Protein AF-A0A1T3NTZ5-F1 (afdb_monomer)

Structure (mmCIF, N/CA/C/O backbone):
data_AF-A0A1T3NTZ5-F1
#
_entry.id   AF-A0A1T3NTZ5-F1
#
loop_
_atom_site.group_PDB
_atom_site.id
_atom_site.type_symbol
_atom_site.label_atom_id
_atom_site.label_alt_id
_atom_site.label_comp_id
_atom_site.label_asym_id
_atom_site.label_entity_id
_atom_site.label_seq_id
_atom_site.pdbx_PDB_ins_code
_atom_site.Cartn_x
_atom_site.Cartn_y
_atom_site.Cartn_z
_atom_site.occupancy
_atom_site.B_iso_or_equiv
_atom_site.auth_seq_id
_atom_site.auth_comp_id
_atom_site.auth_asym_id
_atom_site.auth_atom_id
_atom_site.pdbx_PDB_model_num
ATOM 1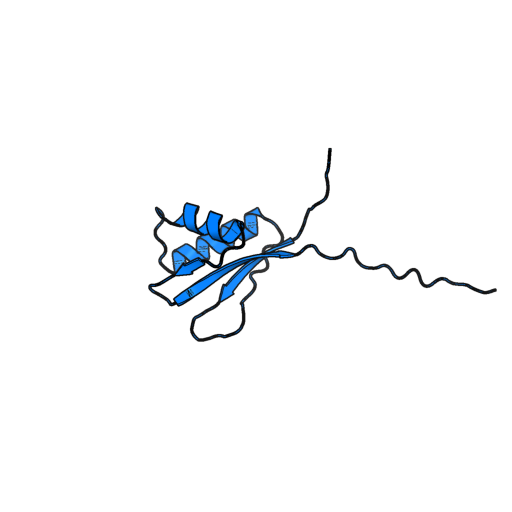 N N . MET A 1 1 ? 30.665 -6.723 -9.730 1.00 38.75 1 MET A N 1
ATOM 2 C CA . MET A 1 1 ? 29.593 -6.437 -8.752 1.00 38.75 1 MET A CA 1
ATOM 3 C C . MET A 1 1 ? 28.293 -6.392 -9.539 1.00 38.75 1 MET A C 1
ATOM 5 O O . MET A 1 1 ? 28.293 -5.768 -10.588 1.00 38.75 1 MET A O 1
ATOM 9 N N . HIS A 1 2 ? 27.271 -7.157 -9.146 1.00 38.88 2 HIS A N 1
ATOM 10 C CA . HIS A 1 2 ? 26.026 -7.298 -9.914 1.00 38.88 2 HIS A CA 1
ATOM 11 C C . HIS A 1 2 ? 25.230 -5.982 -9.899 1.00 38.88 2 HIS A C 1
ATOM 13 O O . HIS A 1 2 ? 24.479 -5.723 -8.962 1.00 38.88 2 HIS A O 1
ATOM 19 N N . GLU A 1 3 ? 25.401 -5.160 -10.930 1.00 50.91 3 GLU A N 1
ATOM 20 C CA . GLU A 1 3 ? 24.445 -4.114 -11.292 1.00 50.91 3 GLU A CA 1
ATOM 21 C C . GLU A 1 3 ? 23.425 -4.657 -12.304 1.00 50.91 3 GLU A C 1
ATOM 23 O O . GLU A 1 3 ? 23.706 -5.597 -13.044 1.00 50.91 3 GLU A O 1
ATOM 28 N N . ALA A 1 4 ? 22.251 -4.020 -12.322 1.00 47.97 4 ALA A N 1
ATOM 29 C CA . ALA A 1 4 ? 21.063 -4.285 -13.139 1.00 47.97 4 ALA A CA 1
ATOM 30 C C . ALA A 1 4 ? 20.062 -5.315 -12.588 1.00 47.97 4 ALA A C 1
ATOM 32 O O . ALA A 1 4 ? 19.782 -6.357 -13.172 1.00 47.97 4 ALA A O 1
ATOM 33 N N . ALA A 1 5 ? 19.374 -4.920 -11.518 1.00 49.12 5 ALA A N 1
ATOM 34 C CA . ALA A 1 5 ? 17.974 -5.292 -11.367 1.00 49.12 5 ALA A CA 1
ATOM 35 C C . ALA A 1 5 ? 17.140 -4.037 -11.054 1.00 49.12 5 ALA A C 1
ATOM 37 O O . ALA A 1 5 ? 16.495 -3.939 -10.011 1.00 49.12 5 ALA A O 1
ATOM 38 N N . ASN A 1 6 ? 17.152 -3.055 -11.960 1.00 55.44 6 ASN A N 1
ATOM 39 C CA . ASN A 1 6 ? 16.211 -1.930 -11.922 1.00 55.44 6 ASN A CA 1
ATOM 40 C C . ASN A 1 6 ? 14.837 -2.403 -12.422 1.00 55.44 6 ASN A C 1
ATOM 42 O O . ASN A 1 6 ? 14.405 -2.080 -13.522 1.00 55.44 6 ASN A O 1
ATOM 46 N N . GLY A 1 7 ? 14.175 -3.234 -11.615 1.00 57.09 7 GLY A N 1
ATOM 47 C CA . GLY A 1 7 ? 12.761 -3.546 -11.806 1.00 57.09 7 GLY A CA 1
ATOM 48 C C . GLY A 1 7 ? 11.912 -2.334 -11.423 1.00 57.09 7 GLY A C 1
ATOM 49 O O . GLY A 1 7 ? 12.207 -1.660 -10.435 1.00 57.09 7 GLY A O 1
ATOM 50 N N . MET A 1 8 ? 10.859 -2.068 -12.191 1.00 74.31 8 MET A N 1
ATOM 51 C CA . MET A 1 8 ? 9.845 -1.079 -11.843 1.00 74.31 8 MET A CA 1
ATOM 52 C C . MET A 1 8 ? 9.120 -1.548 -10.575 1.00 74.31 8 MET A C 1
ATOM 54 O O . MET A 1 8 ? 8.724 -2.708 -10.470 1.00 74.31 8 MET A O 1
ATOM 58 N N . HIS A 1 9 ? 8.960 -0.662 -9.594 1.00 76.19 9 HIS A N 1
ATOM 59 C CA . HIS A 1 9 ? 8.193 -0.959 -8.387 1.00 76.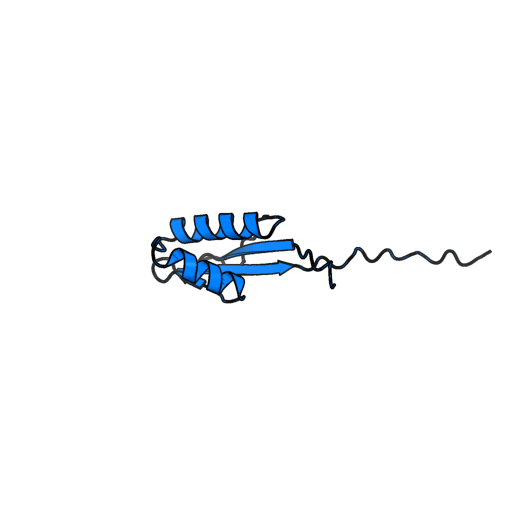19 9 HIS A CA 1
ATOM 60 C C . HIS A 1 9 ? 6.829 -0.288 -8.459 1.00 76.19 9 HIS A C 1
ATOM 62 O O . HIS A 1 9 ? 6.734 0.920 -8.696 1.00 76.19 9 HIS A O 1
ATOM 68 N N . GLU A 1 10 ? 5.790 -1.079 -8.223 1.00 79.38 10 GLU A N 1
ATOM 69 C CA . GLU A 1 10 ? 4.402 -0.646 -8.275 1.00 79.38 10 GLU A CA 1
ATOM 70 C C . GLU A 1 10 ? 3.757 -0.882 -6.911 1.00 79.38 10 GLU A C 1
ATOM 72 O O . GLU A 1 10 ? 3.780 -1.993 -6.374 1.00 79.38 10 GLU A O 1
ATOM 77 N N . ALA A 1 11 ? 3.193 0.177 -6.334 1.00 82.81 11 ALA A N 1
ATOM 78 C CA . ALA A 1 11 ? 2.320 0.055 -5.175 1.00 82.81 11 ALA A CA 1
ATOM 79 C C . ALA A 1 11 ? 0.896 -0.230 -5.663 1.00 82.81 11 ALA A C 1
ATOM 81 O O . ALA A 1 11 ? 0.430 0.367 -6.635 1.00 82.81 11 ALA A O 1
ATOM 82 N N . GLN A 1 12 ? 0.201 -1.145 -4.995 1.00 82.19 12 GLN A N 1
ATOM 83 C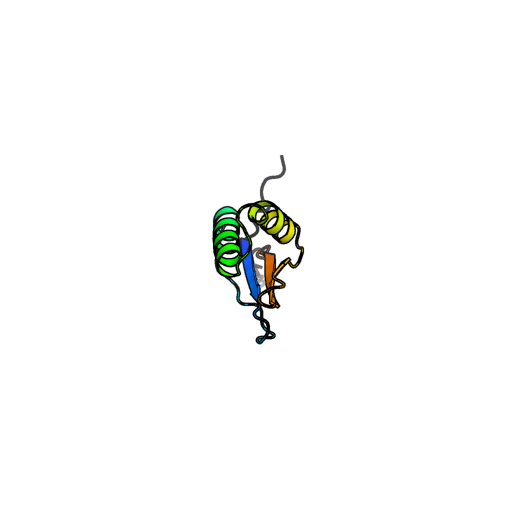 CA . GLN A 1 12 ? -1.165 -1.511 -5.342 1.00 82.19 12 GLN A CA 1
ATOM 84 C C . GLN A 1 12 ? -2.065 -1.451 -4.115 1.00 82.19 12 GLN A C 1
ATOM 86 O O . GLN A 1 12 ? -1.686 -1.890 -3.026 1.00 82.19 12 GLN A O 1
ATOM 91 N N . THR A 1 13 ? -3.282 -0.958 -4.328 1.00 80.75 13 THR A N 1
ATOM 92 C CA . THR A 1 13 ? -4.321 -0.852 -3.304 1.00 80.75 13 THR A CA 1
ATOM 93 C C . THR A 1 13 ? -5.579 -1.560 -3.781 1.00 80.75 13 THR A C 1
ATOM 95 O O . THR A 1 13 ? -6.019 -1.351 -4.912 1.00 80.75 13 THR A O 1
ATOM 98 N N . ARG A 1 14 ? -6.187 -2.368 -2.914 1.00 80.38 14 ARG A N 1
ATOM 99 C CA . ARG A 1 14 ? -7.494 -2.984 -3.138 1.00 80.38 14 ARG A CA 1
ATOM 100 C C . ARG A 1 14 ? -8.472 -2.533 -2.065 1.00 80.38 14 ARG A C 1
ATOM 102 O O . ARG A 1 14 ? -8.154 -2.519 -0.875 1.00 80.38 14 ARG A O 1
ATOM 109 N N . GLU A 1 15 ? -9.655 -2.138 -2.505 1.00 76.81 15 GLU A N 1
ATOM 110 C CA . GLU A 1 15 ? -10.758 -1.748 -1.631 1.00 76.81 15 GLU A CA 1
ATOM 111 C C . GLU A 1 15 ? -11.691 -2.936 -1.413 1.00 76.81 15 GLU A C 1
ATOM 113 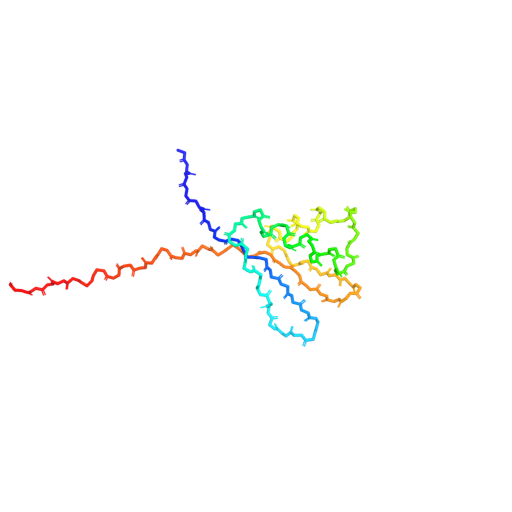O O . GLU A 1 15 ? -11.845 -3.778 -2.287 1.00 76.81 15 GLU A O 1
ATOM 118 N N . THR A 1 16 ? -12.356 -2.988 -0.265 1.00 69.12 16 THR A N 1
ATOM 119 C CA . THR A 1 16 ? -13.183 -4.128 0.169 1.00 69.12 16 THR A CA 1
ATOM 120 C C . THR A 1 16 ? -14.339 -4.452 -0.786 1.00 69.12 16 THR A C 1
ATOM 122 O O . THR A 1 16 ? -14.784 -5.590 -0.840 1.00 69.12 16 THR A O 1
ATOM 125 N N . ASN A 1 17 ? -14.805 -3.463 -1.556 1.00 68.19 17 ASN A N 1
ATOM 126 C CA . ASN A 1 17 ? -15.907 -3.595 -2.517 1.00 68.19 17 ASN A CA 1
ATOM 127 C C . ASN A 1 17 ? -15.438 -3.750 -3.976 1.00 68.19 17 ASN A C 1
ATOM 129 O O . ASN A 1 17 ? -16.248 -3.637 -4.894 1.00 68.19 17 ASN A O 1
ATOM 133 N N . ARG A 1 18 ? -14.133 -3.932 -4.212 1.00 66.06 18 ARG A N 1
ATOM 134 C CA . ARG A 1 18 ? -13.561 -4.113 -5.550 1.00 66.06 18 ARG A CA 1
ATOM 135 C C . ARG A 1 18 ? -12.661 -5.335 -5.558 1.00 66.06 18 ARG A C 1
ATOM 137 O O . ARG A 1 18 ? -11.758 -5.445 -4.733 1.00 66.06 18 ARG A O 1
ATOM 144 N N . ASP A 1 19 ? -12.892 -6.230 -6.509 1.00 70.06 19 ASP A N 1
ATOM 145 C CA . ASP A 1 19 ? -12.056 -7.425 -6.634 1.00 70.06 19 ASP A CA 1
ATOM 146 C C . ASP A 1 19 ? -10.702 -7.108 -7.300 1.00 70.06 19 ASP A C 1
ATOM 148 O O . ASP A 1 19 ? -9.697 -7.769 -7.031 1.00 70.06 19 ASP A O 1
ATOM 152 N N . ASP A 1 20 ? -10.646 -6.012 -8.063 1.00 78.00 20 ASP A N 1
ATOM 153 C CA . ASP A 1 20 ? -9.464 -5.562 -8.793 1.00 78.00 20 ASP A CA 1
ATOM 154 C C . ASP A 1 20 ? -8.487 -4.724 -7.953 1.00 78.00 20 ASP A C 1
ATOM 156 O O . ASP A 1 20 ? -8.859 -3.835 -7.178 1.00 78.00 20 ASP A O 1
ATOM 160 N N . TRP A 1 21 ? -7.191 -4.963 -8.174 1.00 79.19 21 TRP A N 1
ATOM 161 C CA . TRP A 1 21 ? -6.115 -4.139 -7.627 1.00 79.19 21 TRP A CA 1
ATOM 162 C C . TRP A 1 21 ? -5.973 -2.841 -8.419 1.00 79.19 21 TRP A C 1
ATOM 164 O O . TRP A 1 21 ? -5.729 -2.854 -9.625 1.00 79.19 21 TRP A O 1
ATOM 174 N N . ARG A 1 22 ? -6.032 -1.702 -7.727 1.00 79.31 22 ARG A N 1
ATOM 175 C CA . ARG A 1 22 ? -5.677 -0.408 -8.306 1.00 79.31 22 ARG A CA 1
ATOM 176 C C . ARG A 1 22 ? -4.166 -0.214 -8.225 1.00 79.31 22 ARG A C 1
ATOM 178 O O . ARG A 1 22 ? -3.617 -0.089 -7.130 1.00 79.31 22 ARG A O 1
ATOM 185 N N . THR A 1 23 ? -3.510 -0.161 -9.378 1.00 77.25 23 THR A N 1
ATOM 186 C CA . THR A 1 23 ? -2.076 0.136 -9.486 1.00 77.25 23 THR A CA 1
ATOM 187 C C . THR A 1 23 ? -1.812 1.636 -9.376 1.00 77.25 23 THR A C 1
ATOM 189 O O . THR A 1 23 ? -2.517 2.453 -9.969 1.00 77.25 23 THR A O 1
ATOM 192 N N . LEU A 1 24 ? -0.773 2.000 -8.627 1.00 70.19 24 LEU A N 1
ATOM 193 C CA . LEU A 1 24 ? -0.230 3.350 -8.563 1.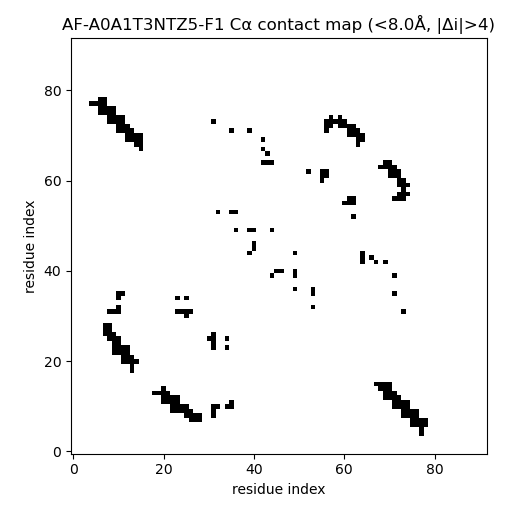00 70.19 24 LEU A CA 1
ATOM 194 C C . LEU A 1 24 ? 1.075 3.369 -9.354 1.00 70.19 24 LEU A C 1
ATOM 196 O O . LEU A 1 24 ? 2.045 2.699 -8.998 1.00 70.19 24 LEU A O 1
ATOM 200 N N . HIS A 1 25 ? 1.087 4.126 -10.448 1.00 64.31 25 HIS A N 1
ATOM 201 C CA . HIS A 1 25 ? 2.242 4.223 -11.334 1.00 64.31 25 HIS A CA 1
ATOM 202 C C . HIS A 1 25 ? 3.330 5.075 -10.689 1.00 64.31 25 HIS A C 1
ATOM 204 O O . HIS A 1 25 ? 3.303 6.302 -10.753 1.00 64.31 25 HIS A O 1
ATOM 210 N N . THR A 1 26 ? 4.278 4.415 -10.033 1.00 65.25 26 THR A N 1
ATOM 211 C CA . THR A 1 26 ? 5.294 5.103 -9.235 1.00 65.25 26 THR A CA 1
ATOM 212 C C . THR A 1 26 ? 6.677 5.111 -9.875 1.00 65.25 26 THR A C 1
ATOM 214 O O . THR A 1 26 ? 7.484 5.967 -9.529 1.00 65.25 26 THR A O 1
ATOM 217 N N . GLY A 1 27 ? 6.950 4.244 -10.856 1.00 67.12 27 GLY A N 1
ATOM 218 C CA . GLY A 1 27 ? 8.177 4.249 -11.669 1.00 67.12 27 GLY A CA 1
ATOM 219 C C . GLY A 1 27 ? 9.451 3.825 -10.920 1.00 67.12 27 GLY A C 1
ATOM 220 O O . GLY A 1 27 ? 10.157 2.932 -11.378 1.00 67.12 27 GLY A O 1
ATOM 221 N N . THR A 1 28 ? 9.730 4.406 -9.749 1.00 77.12 28 THR A N 1
ATOM 222 C CA . THR A 1 28 ? 10.893 4.122 -8.894 1.00 77.12 28 THR A CA 1
ATOM 223 C C . 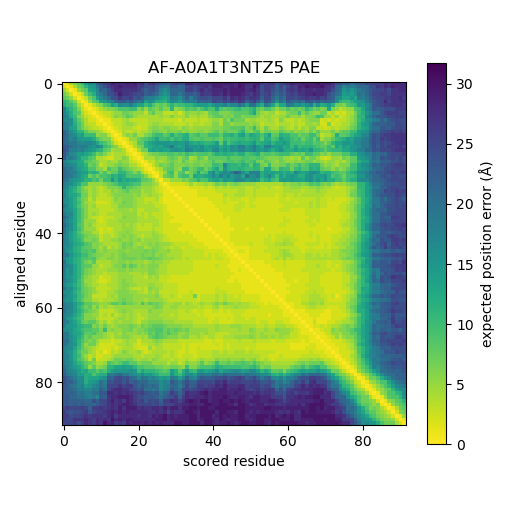THR A 1 28 ? 10.491 3.542 -7.536 1.00 77.12 28 THR A C 1
ATOM 225 O O . THR A 1 28 ? 9.347 3.661 -7.088 1.00 77.12 28 THR A O 1
ATOM 228 N N . ARG A 1 29 ? 11.465 2.934 -6.844 1.00 80.56 29 ARG A N 1
ATOM 229 C CA . ARG A 1 29 ? 11.290 2.387 -5.489 1.00 80.56 29 ARG A CA 1
ATOM 230 C C . ARG A 1 29 ? 10.833 3.450 -4.485 1.00 80.56 29 ARG A C 1
ATOM 232 O O . ARG A 1 29 ? 9.921 3.211 -3.701 1.00 80.56 29 ARG A O 1
ATOM 239 N N . GLU A 1 30 ? 11.468 4.617 -4.506 1.00 82.44 30 GLU A N 1
ATOM 240 C CA . GLU A 1 30 ? 11.188 5.706 -3.562 1.00 82.44 30 GLU A CA 1
ATOM 241 C C . GLU A 1 30 ? 9.791 6.289 -3.768 1.00 82.44 30 GLU A C 1
ATOM 243 O O . GLU A 1 30 ? 9.044 6.471 -2.804 1.00 82.44 30 GLU A O 1
ATOM 248 N N . SER A 1 31 ? 9.393 6.494 -5.024 1.00 82.50 31 SER A N 1
ATOM 249 C CA . SER A 1 31 ? 8.039 6.926 -5.368 1.00 82.50 31 SER A CA 1
ATOM 250 C C . SER A 1 31 ? 6.992 5.902 -4.929 1.00 82.50 31 SER A C 1
ATOM 252 O O 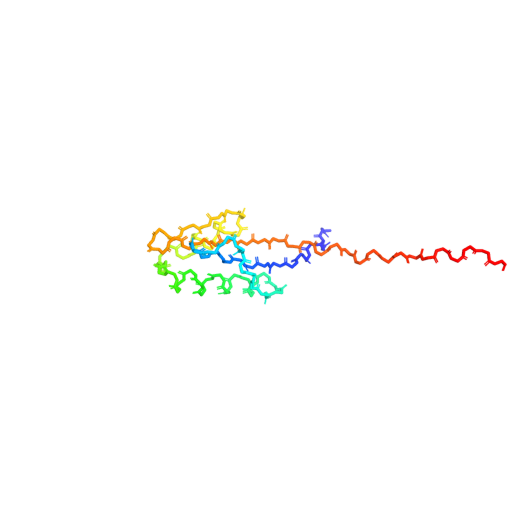. SER A 1 31 ? 5.964 6.289 -4.374 1.00 82.50 31 SER A O 1
ATOM 254 N N . ALA A 1 32 ? 7.267 4.602 -5.100 1.00 83.31 32 ALA A N 1
ATOM 255 C CA . ALA A 1 32 ? 6.378 3.528 -4.652 1.00 83.31 32 ALA A CA 1
ATOM 256 C C . ALA A 1 32 ? 6.211 3.542 -3.129 1.00 83.31 32 ALA A C 1
ATOM 258 O O . ALA A 1 32 ? 5.099 3.428 -2.614 1.00 83.31 32 ALA A O 1
ATOM 259 N N . ALA A 1 33 ? 7.310 3.751 -2.400 1.00 84.62 33 ALA A N 1
ATOM 260 C CA . ALA A 1 33 ? 7.302 3.784 -0.943 1.00 84.62 33 ALA A CA 1
ATOM 261 C C . ALA A 1 33 ? 6.544 5.010 -0.425 1.00 84.62 33 ALA A C 1
ATOM 263 O O . ALA A 1 33 ? 5.781 4.903 0.534 1.00 84.62 33 ALA A O 1
ATOM 264 N N . ARG A 1 34 ? 6.720 6.164 -1.080 1.00 86.50 34 ARG A N 1
ATOM 265 C CA . ARG A 1 34 ? 6.026 7.405 -0.731 1.00 86.50 34 ARG A CA 1
ATOM 266 C C . ARG A 1 34 ? 4.525 7.311 -0.995 1.00 86.50 34 ARG A C 1
ATOM 268 O O . ARG A 1 34 ? 3.754 7.694 -0.121 1.00 86.50 34 ARG A O 1
ATOM 275 N N . ALA A 1 35 ? 4.116 6.771 -2.144 1.00 86.19 35 ALA A N 1
ATOM 276 C CA . ALA A 1 35 ? 2.705 6.562 -2.468 1.00 86.19 35 ALA A CA 1
ATOM 277 C C . ALA A 1 35 ? 2.033 5.617 -1.460 1.00 86.19 35 ALA A C 1
ATOM 279 O O . ALA A 1 35 ? 1.032 5.983 -0.847 1.00 86.19 35 ALA A O 1
ATOM 280 N N . LEU A 1 36 ? 2.657 4.463 -1.194 1.00 87.75 36 LEU A N 1
ATOM 281 C CA . LEU A 1 36 ? 2.168 3.500 -0.209 1.00 87.75 36 LEU A CA 1
ATOM 282 C C . LEU A 1 36 ? 2.027 4.120 1.189 1.00 87.75 36 LEU A C 1
ATOM 284 O O . LEU A 1 36 ? 1.041 3.877 1.880 1.00 87.75 36 LEU A O 1
ATOM 288 N N . ARG A 1 37 ? 3.008 4.924 1.617 1.00 90.50 37 ARG A N 1
ATOM 289 C CA . ARG A 1 37 ? 2.976 5.596 2.921 1.00 90.50 37 ARG A CA 1
ATOM 290 C C . ARG A 1 37 ? 1.773 6.534 3.037 1.00 90.50 37 ARG A C 1
ATOM 292 O O . ARG A 1 37 ? 1.078 6.496 4.048 1.00 90.50 37 ARG A O 1
ATOM 299 N N . THR A 1 38 ? 1.519 7.339 2.008 1.00 89.94 38 THR A N 1
ATOM 300 C CA . THR A 1 38 ? 0.355 8.234 1.949 1.00 89.94 38 THR A CA 1
ATOM 301 C C . THR A 1 38 ? -0.957 7.451 2.007 1.00 89.94 38 THR A C 1
ATOM 303 O O . THR A 1 38 ? -1.858 7.819 2.755 1.00 89.94 38 THR A O 1
ATOM 306 N N . ASP A 1 39 ? -1.061 6.341 1.279 1.00 89.00 39 ASP A N 1
ATOM 307 C CA . ASP A 1 39 ? -2.277 5.528 1.270 1.00 89.00 39 ASP A CA 1
ATOM 308 C C . ASP A 1 39 ? -2.555 4.821 2.597 1.00 89.00 39 ASP A C 1
ATOM 310 O O . ASP A 1 39 ? -3.703 4.782 3.039 1.00 89.00 39 ASP A O 1
ATOM 314 N N . LEU A 1 40 ? -1.518 4.297 3.255 1.00 90.88 40 LEU A N 1
ATOM 315 C CA . LEU A 1 40 ? -1.650 3.690 4.579 1.00 90.88 40 LEU A CA 1
ATOM 316 C C . LEU A 1 40 ? -2.104 4.726 5.616 1.00 90.88 40 LEU A C 1
ATOM 318 O O . LEU A 1 40 ? -3.000 4.434 6.408 1.00 90.88 40 LEU A O 1
ATOM 322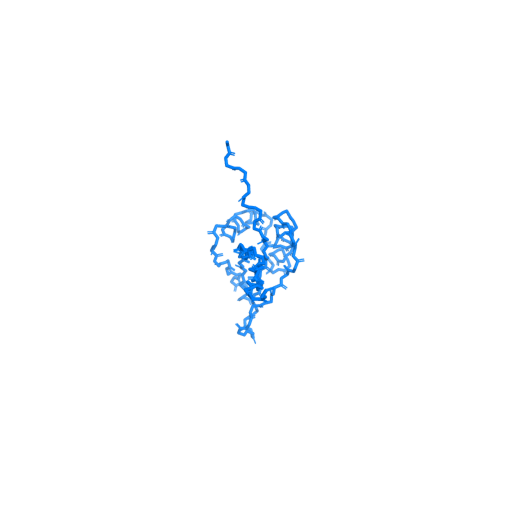 N N . LEU A 1 41 ? -1.552 5.944 5.568 1.00 91.88 41 LEU A N 1
ATOM 323 C CA . LEU A 1 41 ? -2.004 7.062 6.402 1.00 91.88 41 LEU A CA 1
ATOM 324 C C . LEU A 1 41 ? -3.475 7.408 6.132 1.00 91.88 41 LEU A C 1
ATOM 326 O O . LEU A 1 41 ? -4.268 7.483 7.067 1.00 91.88 41 LEU A O 1
ATOM 330 N N . HIS A 1 42 ? -3.872 7.541 4.863 1.00 89.81 42 HIS A N 1
ATOM 331 C CA . HIS A 1 42 ? -5.267 7.806 4.487 1.00 89.81 42 HIS A CA 1
ATOM 332 C C . HIS A 1 42 ? -6.224 6.663 4.853 1.00 89.81 42 HIS A C 1
ATOM 334 O O . HIS A 1 42 ? -7.416 6.891 5.040 1.00 89.81 42 HIS A O 1
ATOM 340 N N . ALA A 1 43 ? -5.730 5.429 4.945 1.00 87.88 43 ALA A N 1
ATOM 341 C CA . ALA A 1 43 ? -6.503 4.284 5.412 1.00 87.88 43 ALA A CA 1
ATOM 342 C C . ALA A 1 43 ? -6.628 4.222 6.946 1.00 87.88 43 ALA A C 1
ATOM 344 O O . ALA A 1 43 ? -7.377 3.386 7.452 1.00 87.88 43 ALA A O 1
ATOM 345 N N . GLY A 1 44 ? -5.928 5.096 7.677 1.00 90.62 44 GLY A N 1
ATOM 346 C CA . GLY A 1 44 ? -5.986 5.194 9.134 1.00 90.62 44 GLY A CA 1
ATOM 347 C C . GLY A 1 44 ? -4.910 4.396 9.873 1.00 90.62 44 GLY A C 1
ATOM 348 O O . GLY A 1 44 ? -5.054 4.167 11.073 1.00 90.62 44 GLY A O 1
ATOM 349 N N . ILE A 1 45 ? -3.840 3.958 9.199 1.00 92.00 45 ILE A N 1
ATOM 350 C CA . ILE A 1 45 ? -2.659 3.430 9.895 1.00 92.00 45 ILE A CA 1
ATOM 351 C C . ILE A 1 45 ? -1.963 4.576 10.629 1.00 92.00 45 ILE A C 1
ATOM 353 O O . ILE A 1 45 ? -1.692 5.629 10.054 1.00 92.00 45 ILE A O 1
ATOM 357 N N . THR A 1 46 ? -1.663 4.355 11.906 1.00 92.38 46 THR A N 1
ATOM 358 C CA . THR A 1 46 ? -0.971 5.330 12.751 1.00 92.38 46 THR A CA 1
ATOM 359 C C . THR A 1 46 ? 0.478 5.511 12.303 1.00 92.38 46 THR A C 1
ATOM 361 O O . THR A 1 46 ? 1.099 4.586 11.775 1.00 92.38 46 THR A O 1
ATOM 364 N N . GLU A 1 47 ? 1.064 6.680 12.567 1.00 91.19 47 GLU A N 1
ATOM 365 C CA . GLU A 1 47 ? 2.482 6.923 12.263 1.00 91.19 47 GLU A CA 1
ATOM 366 C C . GLU A 1 47 ? 3.422 5.929 12.964 1.00 91.19 47 GLU A C 1
ATOM 368 O O . GLU A 1 47 ? 4.453 5.564 12.399 1.00 91.19 47 GLU A O 1
ATOM 373 N N . ALA A 1 48 ? 3.036 5.437 14.147 1.00 91.44 48 ALA A N 1
ATOM 374 C CA . ALA A 1 48 ? 3.788 4.438 14.903 1.00 91.44 48 ALA A CA 1
ATOM 375 C C . ALA A 1 48 ? 3.880 3.084 14.173 1.00 91.44 48 ALA A C 1
ATOM 377 O O . ALA A 1 48 ? 4.931 2.444 14.181 1.00 91.44 48 ALA A O 1
ATOM 378 N N . ASP A 1 49 ? 2.806 2.657 13.502 1.00 91.50 49 ASP A N 1
ATOM 379 C CA . ASP A 1 49 ? 2.766 1.395 12.753 1.00 91.50 49 ASP A CA 1
ATOM 380 C C . ASP A 1 49 ? 3.213 1.536 11.294 1.00 91.50 49 ASP A C 1
ATOM 382 O O . ASP A 1 49 ? 3.532 0.544 10.631 1.00 91.50 49 ASP A O 1
ATOM 386 N N . LEU A 1 50 ? 3.254 2.763 10.781 1.00 90.88 50 LEU A N 1
ATOM 387 C CA . LEU A 1 50 ? 3.430 3.057 9.365 1.00 90.88 50 LEU A CA 1
ATOM 388 C C . LEU A 1 50 ? 4.706 2.446 8.778 1.00 90.88 50 LEU A C 1
ATOM 390 O O . LEU A 1 50 ? 4.645 1.751 7.765 1.00 90.88 50 LEU A O 1
ATOM 394 N N . SER A 1 51 ? 5.854 2.647 9.426 1.00 89.75 51 SER A N 1
ATOM 395 C CA . SER A 1 51 ? 7.142 2.122 8.946 1.00 89.75 51 SER A CA 1
ATOM 396 C C . SER A 1 51 ? 7.168 0.592 8.895 1.00 89.75 51 SER A C 1
ATOM 398 O O . SER A 1 51 ? 7.689 0.006 7.940 1.00 89.75 51 SER A O 1
ATOM 400 N N . ARG A 1 52 ? 6.560 -0.066 9.889 1.00 92.56 52 ARG A N 1
ATOM 401 C CA . ARG A 1 52 ? 6.442 -1.528 9.932 1.00 92.56 52 ARG A CA 1
ATOM 402 C C . ARG A 1 52 ? 5.571 -2.031 8.786 1.00 92.56 52 ARG A C 1
ATOM 404 O O . ARG A 1 52 ? 6.004 -2.900 8.036 1.00 92.56 52 ARG A O 1
ATOM 411 N N . ARG A 1 53 ? 4.388 -1.439 8.598 1.00 91.75 53 ARG A N 1
ATOM 412 C CA . ARG A 1 53 ? 3.455 -1.813 7.522 1.00 91.75 53 ARG A CA 1
ATOM 413 C C . ARG A 1 53 ? 4.042 -1.595 6.133 1.00 91.75 53 ARG A C 1
ATOM 415 O O . ARG A 1 53 ? 3.917 -2.460 5.274 1.00 91.75 53 ARG A O 1
ATOM 422 N N . VAL A 1 54 ? 4.734 -0.478 5.916 1.00 89.56 54 VAL A N 1
ATOM 423 C CA . VAL A 1 54 ? 5.451 -0.227 4.660 1.00 89.56 54 VAL A CA 1
ATOM 424 C C . VAL A 1 54 ? 6.469 -1.343 4.409 1.00 89.56 54 VAL A C 1
ATOM 426 O O . VAL A 1 54 ? 6.474 -1.927 3.330 1.00 89.56 54 VAL A O 1
ATOM 429 N N . THR A 1 55 ? 7.275 -1.703 5.409 1.00 89.38 55 THR A N 1
ATOM 430 C CA . THR A 1 55 ? 8.277 -2.778 5.290 1.00 89.38 55 THR A CA 1
ATOM 431 C C . THR A 1 55 ? 7.645 -4.137 4.975 1.00 89.38 55 THR A C 1
ATOM 433 O O . THR A 1 55 ? 8.131 -4.837 4.089 1.00 89.38 55 THR A O 1
ATOM 436 N N . GLU A 1 56 ? 6.539 -4.491 5.638 1.00 90.50 56 GLU A N 1
ATOM 437 C CA . GLU A 1 56 ? 5.771 -5.715 5.358 1.00 90.50 56 GLU A CA 1
ATOM 438 C C . GLU A 1 56 ? 5.318 -5.761 3.889 1.00 90.50 56 GLU A C 1
ATOM 440 O O . GLU A 1 56 ? 5.561 -6.750 3.198 1.00 90.50 56 GLU A O 1
ATOM 445 N N . ALA A 1 57 ? 4.731 -4.672 3.383 1.00 88.06 57 ALA A N 1
ATOM 446 C CA . ALA A 1 57 ? 4.295 -4.584 1.990 1.00 88.06 57 ALA A CA 1
ATOM 447 C C . ALA A 1 57 ? 5.461 -4.694 0.993 1.00 88.06 57 ALA A C 1
ATOM 449 O O . ALA A 1 57 ? 5.329 -5.327 -0.053 1.00 88.06 57 ALA A O 1
ATOM 450 N N . TRP A 1 58 ? 6.618 -4.115 1.331 1.00 84.94 58 TRP A N 1
ATOM 451 C CA . TRP A 1 58 ? 7.845 -4.189 0.531 1.00 84.94 58 TRP A CA 1
ATOM 452 C C . TRP A 1 58 ? 8.487 -5.575 0.503 1.00 84.94 58 TRP A C 1
ATOM 454 O O . TRP A 1 58 ? 9.157 -5.909 -0.473 1.00 84.94 58 TRP A O 1
ATOM 464 N N . ALA A 1 59 ? 8.269 -6.382 1.540 1.00 85.81 59 ALA A N 1
ATOM 465 C CA . ALA A 1 59 ? 8.663 -7.786 1.567 1.00 85.81 59 ALA A CA 1
ATOM 466 C C . ALA A 1 59 ? 7.737 -8.683 0.716 1.00 85.81 59 ALA A C 1
ATOM 468 O O . ALA A 1 59 ? 7.976 -9.883 0.618 1.00 85.81 59 ALA A O 1
ATOM 469 N N . GLY A 1 60 ? 6.700 -8.110 0.092 1.00 82.62 60 GLY A N 1
ATOM 470 C CA . GLY A 1 60 ? 5.713 -8.825 -0.719 1.00 82.62 60 GLY A CA 1
ATOM 471 C C . GLY A 1 60 ? 4.467 -9.259 0.055 1.00 82.62 60 GLY A C 1
ATOM 472 O O . GLY A 1 60 ? 3.593 -9.906 -0.521 1.00 82.62 60 GLY A O 1
ATOM 473 N N . SER A 1 61 ? 4.349 -8.900 1.337 1.00 87.88 61 SER A N 1
ATOM 474 C CA . SER A 1 61 ? 3.161 -9.216 2.131 1.00 87.88 61 SER A CA 1
ATOM 475 C C . SER A 1 61 ? 1.978 -8.331 1.746 1.00 87.88 61 SER A C 1
ATOM 477 O O . SER A 1 61 ? 2.131 -7.160 1.396 1.00 87.88 61 SER A O 1
ATOM 479 N N . VAL A 1 62 ? 0.766 -8.872 1.875 1.00 89.75 62 VAL A N 1
ATOM 480 C CA . VAL A 1 62 ? -0.460 -8.074 1.790 1.00 89.75 62 VAL A CA 1
ATOM 481 C C . VAL A 1 62 ? -0.750 -7.474 3.160 1.00 89.75 62 VAL A C 1
ATOM 483 O O . VAL A 1 62 ? -1.056 -8.183 4.118 1.00 89.75 62 VAL A O 1
ATOM 486 N N . VAL A 1 63 ? -0.683 -6.151 3.255 1.00 90.88 63 VAL A N 1
ATOM 487 C CA . VAL A 1 63 ? -1.059 -5.411 4.459 1.00 90.88 63 VAL A CA 1
ATOM 488 C C . VAL A 1 63 ? -2.555 -5.146 4.421 1.00 90.88 63 VAL A C 1
ATOM 490 O O . VAL A 1 63 ? -3.038 -4.473 3.516 1.00 90.88 63 VAL A O 1
ATOM 493 N N . THR A 1 64 ? -3.285 -5.645 5.416 1.00 90.38 64 THR A N 1
ATOM 494 C CA . THR A 1 64 ? -4.725 -5.389 5.566 1.00 90.38 64 THR A CA 1
ATOM 495 C C . THR A 1 64 ? -4.967 -4.388 6.688 1.00 90.38 64 THR A C 1
ATOM 497 O O . THR A 1 64 ? -4.471 -4.559 7.804 1.00 90.38 64 THR A O 1
ATOM 500 N N . VAL A 1 65 ? -5.753 -3.352 6.405 1.00 89.62 65 VAL A N 1
ATOM 501 C CA . VAL A 1 65 ? -6.158 -2.338 7.380 1.00 89.62 65 VAL A CA 1
ATOM 502 C C . VAL A 1 65 ? -7.530 -2.710 7.928 1.00 89.62 65 VAL A C 1
ATOM 504 O O . VAL A 1 65 ? -8.543 -2.523 7.262 1.00 89.62 65 VAL A O 1
ATOM 507 N N . ALA A 1 66 ? -7.563 -3.255 9.146 1.00 85.12 66 ALA A N 1
ATOM 508 C CA . ALA A 1 66 ? -8.768 -3.848 9.734 1.00 85.12 66 ALA A CA 1
ATOM 509 C C . ALA A 1 66 ? -9.959 -2.878 9.841 1.00 85.12 66 ALA A C 1
ATOM 511 O O . ALA A 1 66 ? -11.097 -3.296 9.665 1.00 85.12 66 ALA A O 1
ATOM 512 N N . SER A 1 67 ? -9.705 -1.588 10.077 1.00 84.50 67 SER A N 1
ATOM 513 C CA . SER A 1 67 ? -10.752 -0.564 10.205 1.00 84.50 67 SER A CA 1
ATOM 514 C C . SER A 1 67 ? -11.506 -0.287 8.903 1.00 84.50 67 SER A C 1
ATOM 516 O O . SER A 1 67 ? -12.658 0.131 8.947 1.00 84.50 67 SER A O 1
ATOM 518 N N . THR A 1 68 ? -10.871 -0.502 7.748 1.00 85.31 68 THR A N 1
ATOM 519 C CA . THR A 1 68 ? -11.443 -0.176 6.431 1.00 85.31 68 THR A CA 1
ATOM 520 C C . THR A 1 68 ? -11.603 -1.395 5.526 1.00 85.31 68 THR A C 1
ATOM 522 O O . THR A 1 68 ? -12.286 -1.313 4.511 1.00 85.31 68 THR A O 1
ATOM 525 N N . GLY A 1 69 ? -10.963 -2.520 5.858 1.00 85.50 69 GLY A N 1
ATOM 526 C CA . GLY A 1 69 ? -10.852 -3.697 4.995 1.00 85.50 69 GLY A CA 1
ATOM 527 C C . GLY A 1 69 ? -9.927 -3.497 3.788 1.00 85.50 69 GLY A C 1
ATOM 528 O O . GLY A 1 69 ? -9.786 -4.407 2.972 1.00 85.50 69 GLY A O 1
ATOM 529 N N . ARG A 1 70 ? -9.275 -2.331 3.666 1.00 87.31 70 ARG A N 1
ATOM 530 C CA . ARG A 1 70 ? -8.384 -2.015 2.542 1.00 87.31 70 ARG A CA 1
ATOM 531 C C . ARG A 1 70 ? -7.115 -2.854 2.614 1.00 87.31 70 ARG A C 1
ATOM 533 O O . ARG A 1 70 ? -6.555 -3.067 3.691 1.00 87.31 70 ARG A O 1
ATOM 540 N N . GLN A 1 71 ? -6.657 -3.302 1.454 1.00 90.25 71 GLN A N 1
ATOM 541 C CA . GLN A 1 71 ? -5.471 -4.133 1.307 1.00 90.25 71 GLN A CA 1
ATOM 542 C C . GLN A 1 71 ? -4.421 -3.412 0.467 1.00 90.25 71 GLN A C 1
ATOM 544 O O . GLN A 1 71 ? -4.750 -2.742 -0.511 1.00 90.25 71 GLN A O 1
ATOM 549 N N . PHE A 1 72 ? -3.157 -3.574 0.839 1.00 90.00 72 PHE A N 1
ATOM 550 C CA . PHE A 1 72 ? -2.021 -2.903 0.218 1.00 90.00 72 PHE A CA 1
ATOM 551 C C . PHE A 1 72 ? -0.907 -3.907 -0.038 1.00 90.00 72 PHE A C 1
ATOM 553 O O . PHE A 1 72 ? -0.622 -4.751 0.813 1.00 90.00 72 PHE A O 1
ATOM 560 N N . ARG A 1 73 ? -0.252 -3.810 -1.193 1.00 88.00 73 ARG A N 1
ATOM 561 C CA . ARG A 1 73 ? 0.942 -4.603 -1.508 1.00 88.00 73 ARG A CA 1
ATOM 562 C C . ARG A 1 73 ? 1.875 -3.836 -2.433 1.00 88.00 73 ARG A C 1
ATOM 564 O O . ARG A 1 73 ? 1.450 -2.901 -3.110 1.00 88.00 73 ARG A O 1
ATOM 571 N N . VAL A 1 74 ? 3.130 -4.266 -2.492 1.00 85.81 74 VAL A N 1
ATOM 572 C CA . VAL A 1 74 ? 4.088 -3.793 -3.494 1.00 85.81 74 VAL A CA 1
ATOM 573 C C . VAL A 1 74 ? 4.484 -4.961 -4.380 1.00 85.81 74 VAL A C 1
ATOM 575 O O . VAL A 1 74 ? 4.908 -6.007 -3.894 1.00 85.81 74 VAL A O 1
ATOM 578 N N . THR A 1 75 ? 4.367 -4.773 -5.689 1.00 81.25 75 THR A N 1
ATOM 579 C CA . THR A 1 75 ? 4.868 -5.716 -6.684 1.00 81.25 75 THR A CA 1
ATOM 580 C C . THR A 1 75 ? 6.110 -5.137 -7.342 1.00 81.25 75 THR A C 1
ATOM 582 O O . THR A 1 75 ? 6.175 -3.956 -7.693 1.00 81.25 75 THR A O 1
ATOM 585 N N . ARG A 1 76 ? 7.136 -5.975 -7.491 1.00 74.69 76 ARG A N 1
ATOM 586 C CA . ARG A 1 76 ? 8.293 -5.655 -8.321 1.00 74.69 76 ARG A CA 1
ATOM 587 C C . ARG A 1 76 ? 8.037 -6.219 -9.708 1.00 74.69 76 ARG A C 1
ATOM 589 O O . ARG A 1 76 ? 8.089 -7.431 -9.899 1.00 74.69 76 ARG A O 1
ATOM 596 N N . THR A 1 77 ? 7.803 -5.334 -10.658 1.00 69.88 77 THR A N 1
ATOM 597 C CA . THR A 1 77 ? 7.648 -5.690 -12.059 1.00 69.88 77 THR A CA 1
ATOM 598 C C . THR A 1 77 ? 9.020 -5.607 -12.700 1.00 69.88 77 THR A C 1
ATOM 600 O O . THR A 1 77 ? 9.587 -4.535 -12.915 1.00 69.88 77 THR A O 1
ATOM 603 N N . VAL A 1 78 ? 9.603 -6.768 -12.969 1.00 61.38 78 VAL A N 1
ATOM 604 C CA . VAL A 1 78 ? 10.753 -6.837 -13.865 1.00 61.38 78 VAL A CA 1
ATOM 605 C C . VAL A 1 78 ? 10.158 -6.694 -15.255 1.00 61.38 78 VAL A C 1
ATOM 607 O O . VAL A 1 78 ? 9.523 -7.624 -15.747 1.00 61.38 78 VAL A O 1
ATOM 610 N N . ALA A 1 79 ? 10.263 -5.504 -15.852 1.00 54.91 79 ALA A N 1
ATOM 611 C CA . ALA A 1 79 ? 9.956 -5.372 -17.265 1.00 54.91 79 ALA A CA 1
ATOM 612 C C . ALA A 1 79 ? 10.834 -6.401 -17.984 1.00 54.91 79 ALA A C 1
ATOM 614 O O . ALA A 1 79 ? 12.062 -6.333 -17.883 1.00 54.91 79 ALA A O 1
ATOM 615 N N . ALA A 1 80 ? 10.220 -7.391 -18.638 1.00 47.44 80 ALA A N 1
ATOM 616 C CA . ALA A 1 80 ? 10.961 -8.204 -19.585 1.00 47.44 80 ALA A CA 1
ATOM 617 C C . ALA A 1 80 ? 11.606 -7.214 -20.558 1.00 47.44 80 ALA A C 1
ATOM 619 O O . ALA A 1 80 ? 10.914 -6.330 -21.074 1.00 47.44 80 ALA A O 1
ATOM 620 N N . ALA A 1 81 ? 12.926 -7.305 -20.746 1.00 46.69 81 ALA A N 1
ATOM 621 C CA . ALA A 1 81 ? 13.583 -6.544 -21.798 1.00 46.69 81 ALA A CA 1
ATOM 622 C C . ALA A 1 81 ? 12.757 -6.744 -23.077 1.00 46.69 81 ALA A C 1
ATOM 624 O O . ALA A 1 81 ? 12.349 -7.887 -23.325 1.00 46.69 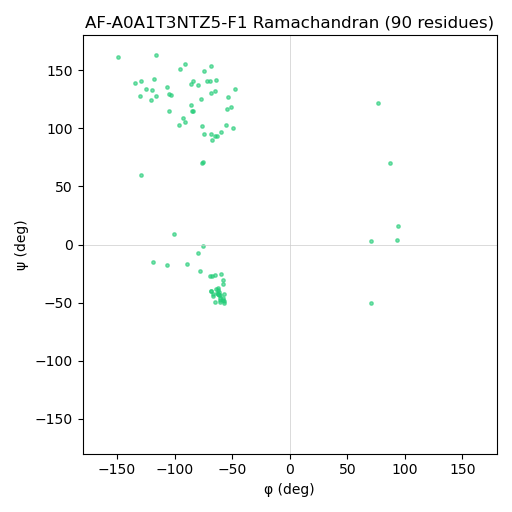81 ALA A O 1
ATOM 625 N N . PRO A 1 82 ? 12.440 -5.679 -23.840 1.00 44.56 82 PRO A N 1
ATOM 626 C CA . PRO A 1 82 ? 11.663 -5.834 -25.057 1.00 44.56 82 PRO A CA 1
ATOM 627 C C . PRO A 1 82 ? 12.336 -6.929 -25.872 1.00 44.56 82 PRO A C 1
ATOM 629 O O . PRO A 1 82 ? 13.524 -6.830 -26.185 1.00 44.56 82 PRO A O 1
ATOM 632 N N . THR A 1 83 ? 11.612 -8.018 -26.126 1.00 44.03 83 THR A N 1
ATOM 633 C CA . THR A 1 83 ? 12.103 -9.080 -26.991 1.00 44.03 83 THR A CA 1
ATOM 634 C C . THR A 1 83 ? 12.153 -8.462 -28.374 1.00 44.03 83 THR A C 1
ATOM 636 O O . THR A 1 83 ? 11.158 -8.443 -29.096 1.00 44.03 83 THR A O 1
ATOM 639 N N . VAL A 1 84 ? 13.292 -7.860 -28.718 1.00 51.12 84 VAL A N 1
ATOM 640 C CA . VAL A 1 84 ? 13.577 -7.474 -30.090 1.00 51.12 84 VAL A CA 1
ATOM 641 C C . VAL A 1 84 ? 13.663 -8.799 -30.827 1.00 51.12 84 VAL A C 1
ATOM 643 O O . VAL A 1 84 ? 14.692 -9.469 -30.816 1.00 51.12 84 VAL A O 1
ATOM 646 N N . SER A 1 85 ? 12.539 -9.222 -31.400 1.00 43.12 85 SER A N 1
ATOM 647 C CA . SER A 1 85 ? 12.555 -10.209 -32.463 1.00 43.12 85 SER A CA 1
ATOM 648 C C . SER A 1 85 ? 13.316 -9.537 -33.597 1.00 43.12 85 SER A C 1
ATOM 650 O O . SER A 1 85 ? 12.757 -8.742 -34.350 1.00 43.12 85 SER A O 1
ATOM 652 N N . LEU A 1 86 ? 14.627 -9.774 -33.654 1.00 52.19 86 LEU A N 1
ATOM 653 C CA . LEU A 1 86 ? 15.377 -9.627 -34.886 1.00 52.19 86 LEU A CA 1
ATOM 654 C C . LEU A 1 86 ? 14.712 -10.606 -35.843 1.00 52.19 86 LEU A C 1
ATOM 656 O O . LEU A 1 86 ? 14.953 -11.808 -35.770 1.00 52.19 86 LEU A O 1
ATOM 660 N N . SER A 1 87 ? 13.799 -10.100 -36.671 1.00 44.53 87 SER A N 1
ATOM 661 C CA . SER A 1 87 ? 13.390 -10.816 -37.865 1.00 44.53 87 SER A CA 1
ATOM 662 C C . SER A 1 87 ? 14.670 -11.077 -38.639 1.00 44.53 87 SER A C 1
ATOM 664 O O . SER A 1 87 ? 15.246 -10.157 -39.223 1.00 44.53 87 SER A O 1
ATOM 666 N N . ASP A 1 88 ? 15.140 -12.315 -38.551 1.00 51.50 88 ASP A N 1
ATOM 667 C CA . ASP A 1 88 ? 16.139 -12.894 -39.423 1.00 51.50 88 ASP A CA 1
ATOM 668 C C . ASP A 1 88 ? 15.687 -12.589 -40.853 1.00 51.50 88 ASP A C 1
ATOM 670 O O . ASP A 1 88 ? 14.748 -13.189 -41.377 1.00 51.50 88 ASP A O 1
ATOM 674 N N . ARG A 1 89 ? 16.285 -11.564 -41.471 1.00 55.16 89 ARG A N 1
ATOM 675 C CA . ARG A 1 89 ? 16.253 -11.430 -42.924 1.00 55.16 89 ARG A CA 1
ATOM 676 C C . ARG A 1 89 ? 17.236 -12.452 -43.472 1.00 55.16 89 ARG A C 1
ATOM 678 O O . ARG A 1 89 ? 18.312 -12.103 -43.948 1.00 55.16 89 ARG A O 1
ATOM 685 N N . GLY A 1 90 ? 16.851 -13.717 -43.372 1.00 50.31 90 GLY A N 1
ATOM 686 C CA . GLY A 1 90 ? 17.290 -14.729 -44.304 1.00 50.31 90 GLY A CA 1
ATOM 687 C C . GLY A 1 90 ? 16.746 -14.397 -45.695 1.00 50.31 90 GLY A C 1
ATOM 688 O O . GLY A 1 90 ? 15.598 -13.973 -45.834 1.00 50.31 90 GLY A O 1
ATOM 689 N N . ALA A 1 91 ? 17.590 -14.648 -46.696 1.00 48.06 91 ALA A N 1
ATOM 690 C CA . ALA A 1 91 ? 17.334 -14.609 -48.138 1.00 48.06 91 ALA A CA 1
ATOM 691 C C . ALA A 1 91 ? 17.275 -13.191 -48.757 1.00 48.06 91 ALA A C 1
ATOM 693 O O . ALA A 1 91 ? 16.451 -12.362 -48.388 1.00 48.06 91 ALA A O 1
ATOM 694 N N . SER A 1 92 ? 18.095 -12.839 -49.751 1.00 49.25 92 SER A N 1
ATOM 695 C CA . SER A 1 92 ? 18.786 -13.651 -50.771 1.00 49.25 92 SER A CA 1
ATOM 696 C C . SER A 1 92 ? 20.074 -12.979 -51.238 1.00 49.25 92 SER A C 1
ATOM 698 O O . SER A 1 92 ? 20.144 -11.734 -51.129 1.00 49.25 92 SER A O 1
#

Nearest PDB structures (foldseek):
  3wcy-assembly1_A  TM=4.339E-01  e=6.781E+00  Mus musculus
  8kb7-assembly1_D  TM=4.826E-01  e=7.731E+00  Homo sapiens
  8kb7-assembly1_A  TM=4.834E-01  e=7.731E+00  Homo sapiens

Radius of gyration: 17.95 Å; Cα contacts (8 Å, |Δi|>4): 132; chains: 1; bounding box: 46×23×66 Å

Foldseek 3Di:
DDDDPQFFKWKWKDFPPDPDIDIDRQRHPVSNLVVQLVVCVVLPNDPVCSVVQSVCQVVQHWDASVVGRMTIHMDGHRPDDPPPPPPPPDDD

pLDDT: mean 75.34, std 16.35, range [38.75, 92.56]

Solvent-accessible surface area (backbone atoms only — not comparable to full-atom values): 5517 Å² total; per-residue (Å²): 130,97,76,84,81,88,44,36,22,34,24,33,43,27,48,72,93,44,94,61,72,46,77,44,96,32,68,37,63,67,46,17,53,52,51,46,51,53,50,41,47,76,62,67,48,49,80,88,52,40,65,58,51,52,49,43,13,68,73,59,37,76,42,72,39,82,92,63,54,32,33,34,35,39,49,75,44,66,73,73,72,80,79,76,75,73,74,78,81,72,83,131

Mean predicted aligned error: 10.89 Å

Sequence (92 aa):
MHEAANGMHEAQTRETNRDDWRTLHTGTRESAARALRTDLLHAGITEADLSRRVTEAWAGSVVTVASTGRQFRVTRTVAAAPTVSLSDRGAS

Secondary structure (DSSP, 8-state):
------PEEEEEEE-TT-SS-EEE---SHHHHHHHHHHHHHHTT--HHHHHHHHHHHHTT--EEETTTTEEEEEEEE-PPPP----------

Organism: NCBI:txid159449